Protein AF-A0A6G7ZFV7-F1 (afdb_monomer_lite)

Secondary structure (DSSP, 8-state):
-------------BSSSSB--HHHHHHHHHHHHHHHHHHHHHTT-----HHHHHHHHHHHHHHHHHT-HHHHHHTTT-HHHHHHHHHHHHHHHHHHHHHHHHHH-GGGS-HHHHHHHHHHHHHHHHHHHHHHHHHTTGGGGGTTS--

pLDDT: mean 76.24, std 20.32, range [26.0, 95.5]

Sequence (147 aa):
MGNWSTANGSFECEIGGVECDIPRQHEIDLALCADLEGLADTLPDLHPDSDLRRLTERLRSAAARWGSNEVTDRMRSLEHALDCRLLDA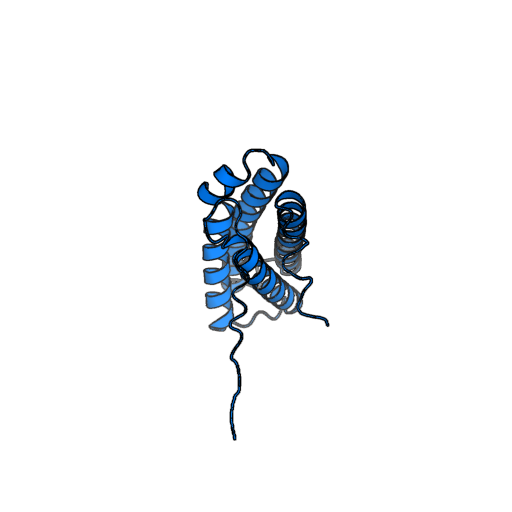IHAEDVIDALWAYWRKPTHTDAECLSYMLRALFDGRRRAIAIERLALGCSDCQSSATD

Radius of gyration: 18.57 Å; chains: 1; bounding box: 37×56×46 Å

Structure (mmCIF, N/CA/C/O backbone):
data_AF-A0A6G7ZFV7-F1
#
_entry.id   AF-A0A6G7ZFV7-F1
#
loop_
_atom_site.group_PDB
_atom_site.id
_atom_site.type_symbol
_atom_site.label_atom_id
_atom_site.label_alt_id
_atom_site.label_comp_id
_atom_site.label_asym_id
_atom_site.label_entity_id
_atom_site.label_seq_id
_atom_site.pdbx_PDB_ins_code
_atom_site.Cartn_x
_atom_site.Cartn_y
_atom_site.Cartn_z
_atom_site.occupancy
_atom_site.B_iso_or_equiv
_atom_site.auth_seq_id
_atom_site.auth_comp_id
_atom_site.auth_asym_id
_atom_site.auth_atom_id
_atom_site.pdbx_PDB_model_num
ATOM 1 N N . MET A 1 1 ? 2.699 -48.290 -18.170 1.00 39.59 1 MET A N 1
ATOM 2 C CA . MET A 1 1 ? 3.819 -48.012 -17.243 1.00 39.59 1 MET A CA 1
ATOM 3 C C . MET A 1 1 ? 4.935 -47.376 -18.055 1.00 39.59 1 MET A C 1
ATOM 5 O O . MET A 1 1 ? 5.283 -47.940 -19.082 1.00 39.59 1 MET A O 1
ATOM 9 N N . GLY A 1 2 ? 5.429 -46.216 -17.611 1.00 32.59 2 GLY A N 1
ATOM 10 C CA . GLY A 1 2 ? 6.396 -45.357 -18.314 1.00 32.59 2 GLY A CA 1
ATOM 11 C C . GLY A 1 2 ? 5.683 -44.284 -19.147 1.00 32.59 2 GLY A C 1
ATOM 12 O O . GLY A 1 2 ? 4.780 -44.621 -19.897 1.00 32.59 2 GLY A O 1
ATOM 13 N N . ASN A 1 3 ? 5.957 -42.987 -19.050 1.00 26.00 3 ASN A N 1
ATOM 14 C CA . ASN A 1 3 ? 6.916 -42.214 -18.264 1.00 26.00 3 ASN A CA 1
ATOM 15 C C . ASN A 1 3 ? 6.264 -40.833 -18.066 1.00 26.00 3 ASN A C 1
ATOM 17 O O . ASN A 1 3 ? 5.857 -40.219 -19.048 1.00 26.00 3 ASN A O 1
ATOM 21 N N . TRP A 1 4 ? 6.143 -40.351 -16.829 1.00 28.55 4 TRP A N 1
ATOM 22 C CA . TRP A 1 4 ? 5.742 -38.966 -16.573 1.00 28.55 4 TRP A CA 1
ATOM 23 C C . TRP A 1 4 ? 7.007 -38.124 -16.684 1.00 28.55 4 TRP A C 1
ATOM 25 O O . TRP A 1 4 ? 7.861 -38.163 -15.802 1.00 28.55 4 TRP A O 1
ATOM 35 N N . SER A 1 5 ? 7.165 -37.437 -17.813 1.00 29.30 5 SER A N 1
ATOM 36 C CA . SER A 1 5 ? 8.221 -36.445 -17.980 1.00 29.30 5 SER A CA 1
ATOM 37 C C . SER A 1 5 ? 7.802 -35.204 -17.196 1.00 29.30 5 SER A C 1
ATOM 39 O O . SER A 1 5 ? 6.944 -34.447 -17.640 1.00 29.30 5 SER A O 1
ATOM 41 N N . THR A 1 6 ? 8.361 -35.020 -16.001 1.00 36.22 6 THR A N 1
ATOM 42 C CA . THR A 1 6 ? 8.297 -33.754 -15.265 1.00 36.22 6 THR A CA 1
ATOM 43 C C . THR A 1 6 ? 9.091 -32.711 -16.041 1.00 36.22 6 THR A C 1
ATOM 45 O O . THR A 1 6 ? 10.303 -32.583 -15.869 1.00 36.22 6 THR A O 1
ATOM 48 N N . ALA A 1 7 ? 8.409 -31.989 -16.927 1.00 33.72 7 ALA A N 1
ATOM 49 C CA . ALA A 1 7 ? 8.879 -30.702 -17.403 1.00 33.72 7 ALA A CA 1
ATOM 50 C C . ALA A 1 7 ? 8.808 -29.728 -16.217 1.00 33.72 7 ALA A C 1
ATOM 52 O O . ALA A 1 7 ? 7.761 -29.156 -15.924 1.00 33.72 7 ALA A O 1
ATOM 53 N N . ASN A 1 8 ? 9.919 -29.601 -15.491 1.00 35.66 8 ASN A N 1
ATOM 54 C CA . ASN A 1 8 ? 10.167 -28.454 -14.626 1.00 35.66 8 ASN A CA 1
ATOM 55 C C . ASN A 1 8 ? 10.275 -27.226 -15.535 1.00 35.66 8 ASN A C 1
ATOM 57 O O . ASN A 1 8 ? 11.342 -26.939 -16.073 1.00 35.66 8 ASN A O 1
ATOM 61 N N . GLY A 1 9 ? 9.155 -26.540 -15.749 1.00 33.69 9 GLY A N 1
ATOM 62 C CA . GLY A 1 9 ? 9.129 -25.218 -16.363 1.00 33.69 9 GLY A CA 1
ATOM 63 C C . GLY A 1 9 ? 9.635 -24.183 -15.366 1.00 33.69 9 GLY A C 1
ATOM 64 O O . GLY A 1 9 ? 8.837 -23.468 -14.766 1.00 33.69 9 GLY A O 1
ATOM 65 N N . SER A 1 10 ? 10.950 -24.129 -15.158 1.00 37.03 10 SER A N 1
ATOM 66 C CA . SER A 1 10 ? 11.589 -22.950 -14.578 1.00 37.03 10 SER A CA 1
ATOM 67 C C . SER A 1 10 ? 11.498 -21.838 -15.618 1.00 37.03 10 SER A C 1
ATOM 69 O O . SER A 1 10 ? 12.171 -21.875 -16.644 1.00 37.03 10 SER A O 1
ATOM 71 N N . PHE A 1 11 ? 10.602 -20.884 -15.386 1.00 38.75 11 PHE A N 1
ATOM 72 C CA . PHE A 1 11 ? 10.530 -19.650 -16.156 1.00 38.75 11 PHE A CA 1
ATOM 73 C C . PHE A 1 11 ? 11.686 -18.743 -15.727 1.00 38.75 11 PHE A C 1
ATOM 75 O O . PHE A 1 11 ? 11.557 -17.928 -14.815 1.00 38.75 11 PHE A O 1
ATOM 82 N N . GLU A 1 12 ? 12.838 -18.912 -16.366 1.00 39.31 12 GLU A N 1
ATOM 83 C CA . GLU A 1 12 ? 13.986 -18.030 -16.181 1.00 39.31 12 GLU A CA 1
ATOM 84 C C . GLU A 1 12 ? 13.768 -16.767 -17.026 1.00 39.31 12 GLU A C 1
ATOM 86 O O . GLU A 1 12 ? 13.994 -16.738 -18.235 1.00 39.31 12 GLU A O 1
ATOM 91 N N . CYS A 1 13 ? 13.275 -15.700 -16.392 1.00 40.62 13 CYS A N 1
ATOM 92 C CA . CYS A 1 13 ? 13.317 -14.362 -16.977 1.00 40.62 13 CYS A CA 1
ATOM 93 C C . CYS A 1 13 ? 14.772 -13.866 -16.918 1.00 40.62 13 CYS A C 1
ATOM 95 O O . CYS A 1 13 ? 15.175 -13.185 -15.973 1.00 40.62 13 CYS A O 1
ATOM 97 N N . GLU A 1 14 ? 15.586 -14.276 -17.894 1.00 39.31 14 GLU A N 1
ATOM 98 C CA . GLU A 1 14 ? 16.981 -13.855 -18.012 1.00 39.31 14 GLU A CA 1
ATOM 99 C C . GLU A 1 14 ? 17.078 -12.485 -18.694 1.00 39.31 14 GLU A C 1
ATOM 101 O O . GLU A 1 14 ? 17.166 -12.370 -19.916 1.00 39.31 14 GLU A O 1
ATOM 106 N N . ILE A 1 15 ? 17.144 -11.416 -17.901 1.00 46.53 15 ILE A N 1
ATOM 107 C CA . ILE A 1 15 ? 17.715 -10.148 -18.373 1.00 46.53 15 ILE A CA 1
ATOM 108 C C . ILE A 1 15 ? 19.191 -10.170 -17.953 1.00 46.53 15 ILE A C 1
ATOM 110 O O . ILE A 1 15 ? 19.550 -9.738 -16.861 1.00 46.53 15 ILE A O 1
ATOM 114 N N . GLY A 1 16 ? 20.057 -10.739 -18.798 1.00 41.94 16 GLY A N 1
ATOM 115 C CA . GLY A 1 16 ? 21.511 -10.744 -18.574 1.00 41.94 16 GLY A CA 1
ATOM 116 C C . GLY A 1 16 ? 22.053 -11.796 -17.591 1.00 41.94 16 GLY A C 1
ATOM 117 O O . GLY A 1 16 ? 23.086 -11.548 -16.974 1.00 41.94 16 GLY A O 1
ATOM 118 N N . GLY A 1 17 ? 21.400 -12.957 -17.449 1.00 37.38 17 GLY A N 1
ATOM 119 C CA . GLY A 1 17 ? 21.934 -14.102 -16.686 1.00 37.38 17 GLY A CA 1
ATOM 120 C C . GLY A 1 17 ? 21.818 -14.001 -15.158 1.00 37.38 17 GLY A C 1
ATOM 121 O O . GLY A 1 17 ? 22.537 -14.692 -14.440 1.00 37.38 17 GLY A O 1
ATOM 122 N N . VAL A 1 18 ? 20.936 -13.134 -14.649 1.00 45.53 18 VAL A N 1
ATOM 123 C CA . VAL A 1 18 ? 20.576 -13.050 -13.225 1.00 45.53 18 VAL A CA 1
ATOM 124 C C . VAL A 1 18 ? 19.081 -13.315 -13.096 1.00 45.53 18 VAL A C 1
ATOM 126 O O . VAL A 1 18 ? 18.281 -12.614 -13.714 1.00 45.53 18 VAL A O 1
ATOM 129 N N . GLU A 1 19 ? 18.710 -14.312 -12.293 1.00 52.28 19 GLU A N 1
ATOM 130 C CA . GLU A 1 19 ? 17.320 -14.652 -11.984 1.00 52.28 19 GLU A CA 1
ATOM 131 C C . GLU A 1 19 ? 16.586 -13.402 -11.459 1.00 52.28 19 GLU A C 1
ATOM 133 O O . GLU A 1 19 ? 16.947 -12.805 -10.437 1.00 52.28 19 GLU A O 1
ATOM 138 N N . CYS A 1 20 ? 15.597 -12.929 -12.217 1.00 60.72 20 CYS A N 1
ATOM 139 C CA . CYS A 1 20 ? 14.853 -11.728 -11.874 1.00 60.72 20 CYS A CA 1
ATOM 140 C C . CYS A 1 20 ? 13.794 -12.069 -10.814 1.00 60.72 20 CYS A C 1
ATOM 142 O O . CYS A 1 20 ? 12.729 -12.573 -11.146 1.00 60.72 20 CYS A O 1
ATOM 144 N N . ASP A 1 21 ? 14.057 -11.767 -9.539 1.00 77.06 21 ASP A N 1
ATOM 145 C CA . ASP A 1 21 ? 13.090 -11.953 -8.433 1.00 77.06 21 ASP A CA 1
ATOM 146 C C . ASP A 1 21 ? 11.923 -10.933 -8.467 1.00 77.06 21 ASP A C 1
ATOM 148 O O . ASP A 1 21 ? 10.988 -10.991 -7.673 1.00 77.06 21 ASP A O 1
ATOM 152 N N . ILE A 1 22 ? 11.933 -9.980 -9.407 1.00 78.94 22 ILE A N 1
ATOM 153 C CA . ILE A 1 22 ? 10.950 -8.884 -9.457 1.00 78.94 22 ILE A CA 1
ATOM 154 C C . ILE A 1 22 ? 9.508 -9.383 -9.686 1.00 78.94 22 ILE A C 1
ATOM 156 O O . ILE A 1 22 ? 8.624 -8.947 -8.946 1.00 78.94 22 ILE A O 1
ATOM 160 N N . PRO A 1 23 ? 9.214 -10.307 -10.626 1.00 82.25 23 PRO A N 1
ATOM 161 C CA . PRO A 1 23 ? 7.856 -10.824 -10.806 1.00 82.25 23 PRO A CA 1
ATOM 162 C C . PRO A 1 23 ? 7.317 -11.523 -9.553 1.00 82.25 23 PRO A C 1
ATOM 164 O O . PRO A 1 23 ? 6.168 -11.305 -9.169 1.00 82.25 23 PRO A O 1
ATOM 167 N N . ARG A 1 24 ? 8.164 -12.294 -8.861 1.00 84.44 24 ARG A N 1
ATOM 168 C CA . ARG A 1 24 ? 7.812 -12.941 -7.592 1.00 84.44 24 ARG A CA 1
ATOM 169 C C . ARG A 1 24 ? 7.531 -11.909 -6.501 1.00 84.44 24 ARG A C 1
ATOM 171 O O . ARG A 1 24 ? 6.564 -12.045 -5.753 1.00 84.44 24 ARG A O 1
ATOM 178 N N . GLN A 1 25 ? 8.335 -10.852 -6.422 1.00 86.56 25 GLN A N 1
ATOM 179 C CA . GLN A 1 25 ? 8.082 -9.739 -5.505 1.00 86.56 25 GLN A CA 1
ATOM 180 C C . GLN A 1 25 ? 6.757 -9.033 -5.820 1.00 86.56 25 GLN A C 1
ATOM 182 O O . GLN A 1 25 ? 6.001 -8.737 -4.896 1.00 86.56 25 GLN A O 1
ATOM 187 N N . HIS A 1 26 ? 6.419 -8.834 -7.099 1.00 89.06 26 HIS A N 1
ATOM 188 C CA . HIS A 1 26 ? 5.117 -8.284 -7.495 1.00 89.06 26 HIS A CA 1
ATOM 189 C C . HIS A 1 26 ? 3.955 -9.152 -7.025 1.00 89.06 26 HIS A C 1
ATOM 191 O O . HIS A 1 26 ? 2.962 -8.613 -6.550 1.00 89.06 26 HIS A O 1
ATOM 197 N N . GLU A 1 27 ? 4.055 -10.476 -7.137 1.00 91.62 27 GLU A N 1
ATOM 198 C CA . GLU A 1 27 ? 3.020 -11.391 -6.638 1.00 91.62 27 GLU A CA 1
ATOM 199 C C . GLU A 1 27 ? 2.840 -11.278 -5.120 1.00 91.62 27 GLU A C 1
ATOM 201 O O . GLU A 1 27 ? 1.711 -11.176 -4.635 1.00 91.62 27 GLU A O 1
ATOM 206 N N . ILE A 1 28 ? 3.947 -11.232 -4.372 1.00 91.69 28 ILE A N 1
ATOM 207 C CA . ILE A 1 28 ? 3.934 -11.049 -2.913 1.00 91.69 28 ILE A CA 1
ATOM 208 C C . ILE A 1 28 ? 3.271 -9.718 -2.539 1.00 91.69 28 ILE A C 1
ATOM 210 O O . ILE A 1 28 ? 2.444 -9.670 -1.623 1.00 91.69 28 ILE A O 1
ATOM 214 N N . ASP A 1 29 ? 3.617 -8.645 -3.246 1.00 93.00 29 ASP A N 1
ATOM 215 C CA . ASP A 1 29 ? 3.090 -7.309 -2.981 1.00 93.00 29 ASP A CA 1
ATOM 216 C C . ASP A 1 29 ? 1.607 -7.192 -3.376 1.00 93.00 29 ASP A C 1
ATOM 218 O O . ASP A 1 29 ? 0.832 -6.566 -2.654 1.00 93.00 29 ASP A O 1
ATOM 222 N N . LEU A 1 30 ? 1.171 -7.841 -4.462 1.00 94.75 30 LEU A N 1
ATOM 223 C CA . LEU A 1 30 ? -0.245 -7.908 -4.850 1.00 94.75 30 LEU A CA 1
ATOM 224 C C . LEU A 1 30 ? -1.083 -8.690 -3.833 1.00 94.75 30 LEU A C 1
ATOM 226 O O . LEU A 1 30 ? -2.191 -8.263 -3.506 1.00 94.75 30 LEU A O 1
ATOM 230 N N . ALA A 1 31 ? -0.553 -9.792 -3.296 1.00 95.06 31 ALA A N 1
ATOM 231 C CA . ALA A 1 31 ? -1.208 -10.529 -2.218 1.00 95.06 31 ALA A CA 1
ATOM 232 C C . ALA A 1 31 ? -1.338 -9.667 -0.951 1.00 95.06 31 ALA A C 1
ATOM 234 O O . ALA A 1 31 ? -2.402 -9.624 -0.342 1.00 95.06 31 ALA A O 1
ATOM 235 N N . LEU A 1 32 ? -0.291 -8.914 -0.591 1.00 95.12 32 LEU A N 1
ATOM 236 C CA . LEU A 1 32 ? -0.362 -7.946 0.509 1.00 95.12 32 LEU A CA 1
ATOM 237 C C . LEU A 1 32 ? -1.415 -6.856 0.248 1.00 95.12 32 LEU A C 1
ATOM 239 O O . LEU A 1 32 ? -2.157 -6.508 1.159 1.00 95.12 32 LEU A O 1
ATOM 243 N N . CYS A 1 33 ? -1.517 -6.344 -0.982 1.00 95.50 33 CYS A N 1
ATOM 244 C CA . CYS A 1 33 ? -2.546 -5.368 -1.349 1.00 95.50 33 CYS A CA 1
ATOM 245 C C . CYS A 1 33 ? -3.963 -5.916 -1.127 1.00 95.50 33 CYS A C 1
ATOM 247 O O . CYS A 1 33 ? -4.816 -5.192 -0.626 1.00 95.50 33 CYS A O 1
ATOM 249 N N . ALA A 1 34 ? -4.215 -7.180 -1.483 1.00 94.75 34 ALA A N 1
ATOM 250 C CA . ALA A 1 34 ? -5.507 -7.824 -1.242 1.00 94.75 34 ALA A CA 1
ATOM 251 C C . ALA A 1 34 ? -5.820 -7.957 0.260 1.00 94.75 34 ALA A C 1
ATOM 253 O O . ALA A 1 34 ? -6.947 -7.705 0.677 1.00 94.75 34 ALA A O 1
ATOM 254 N N . ASP A 1 35 ? -4.818 -8.280 1.083 1.00 94.12 35 ASP A N 1
ATOM 255 C CA . ASP A 1 35 ? -4.999 -8.359 2.537 1.00 94.12 35 ASP A CA 1
ATOM 256 C C . ASP A 1 35 ? -5.299 -6.982 3.164 1.00 94.12 35 ASP A C 1
ATOM 258 O O . ASP A 1 35 ? -6.131 -6.878 4.065 1.00 94.12 35 ASP A O 1
ATOM 262 N N . LEU A 1 36 ? -4.647 -5.915 2.683 1.00 93.56 36 LEU A N 1
ATOM 263 C CA . LEU A 1 36 ? -4.907 -4.538 3.130 1.00 93.56 36 LEU A CA 1
ATOM 264 C C . LEU A 1 36 ? -6.296 -4.041 2.708 1.00 93.56 36 LEU A C 1
ATOM 266 O O . LEU A 1 36 ? -6.930 -3.298 3.455 1.00 93.56 36 LEU A O 1
ATOM 270 N N . GLU A 1 37 ? -6.772 -4.453 1.533 1.00 93.81 37 GLU A N 1
ATOM 271 C CA . GLU A 1 37 ? -8.132 -4.170 1.066 1.00 93.81 37 GLU A CA 1
ATOM 272 C C . GLU A 1 37 ? -9.177 -4.867 1.935 1.00 93.81 37 GLU A C 1
ATOM 274 O O . GLU A 1 37 ? -10.068 -4.203 2.463 1.00 93.81 37 GLU A O 1
ATOM 279 N N . GLY A 1 38 ? -8.997 -6.165 2.197 1.00 92.06 38 GLY A N 1
ATOM 280 C CA . GLY A 1 38 ? -9.868 -6.903 3.112 1.00 92.06 38 GLY A CA 1
ATOM 281 C C . GLY A 1 38 ? -9.905 -6.277 4.507 1.00 92.06 38 GLY A C 1
ATOM 282 O O . GLY A 1 38 ? -10.973 -6.128 5.092 1.00 92.06 38 GLY A O 1
ATOM 283 N N . LEU A 1 39 ? -8.757 -5.828 5.020 1.00 91.75 39 LEU A N 1
ATOM 284 C CA . LEU A 1 39 ? -8.691 -5.090 6.279 1.00 91.75 39 LEU A CA 1
ATOM 285 C C . LEU A 1 39 ? -9.497 -3.779 6.225 1.00 91.75 39 LEU A C 1
ATOM 287 O O . LEU A 1 39 ? -10.270 -3.502 7.143 1.00 91.75 39 LEU A O 1
ATOM 291 N N . ALA A 1 40 ? -9.335 -2.980 5.167 1.00 91.88 40 ALA A N 1
ATOM 292 C CA . ALA A 1 40 ? -10.037 -1.706 5.010 1.00 91.88 40 ALA A CA 1
ATOM 293 C C . ALA A 1 40 ? -11.566 -1.871 4.978 1.00 91.88 40 ALA A C 1
ATOM 295 O O . ALA A 1 40 ? -12.274 -0.987 5.469 1.00 91.88 40 ALA A O 1
ATOM 296 N N . ASP A 1 41 ? -12.053 -2.992 4.441 1.00 91.12 41 ASP A N 1
ATOM 297 C CA . ASP A 1 41 ? -13.476 -3.348 4.375 1.00 91.12 41 ASP A CA 1
ATOM 298 C C . ASP A 1 41 ? -14.048 -3.833 5.717 1.00 91.12 41 ASP A C 1
ATOM 300 O O . ASP A 1 41 ? -15.260 -3.792 5.917 1.00 91.12 41 ASP A O 1
ATOM 304 N N . THR A 1 42 ? -13.195 -4.259 6.655 1.00 89.50 42 THR A N 1
ATOM 305 C CA . THR A 1 42 ? -13.622 -4.673 8.006 1.00 89.50 42 THR A CA 1
ATOM 306 C C . THR A 1 42 ? -13.709 -3.527 9.010 1.00 89.50 42 THR A C 1
ATOM 308 O O . THR A 1 42 ? -14.220 -3.720 10.108 1.00 89.50 42 THR A O 1
ATOM 311 N N . LEU A 1 43 ? -13.219 -2.330 8.675 1.00 88.69 43 LEU A N 1
ATOM 312 C CA . LEU A 1 43 ? -13.312 -1.177 9.572 1.00 88.69 43 LEU A CA 1
ATOM 313 C C . LEU A 1 43 ? -14.776 -0.709 9.712 1.00 88.69 43 LEU A C 1
ATOM 315 O O . LEU A 1 43 ? -15.485 -0.646 8.709 1.00 88.69 43 LEU A O 1
ATOM 319 N N . PRO A 1 44 ? -15.238 -0.334 10.924 1.00 87.94 44 PRO A N 1
ATOM 320 C CA . PRO A 1 44 ? -14.470 -0.122 12.159 1.00 87.94 44 PRO A CA 1
ATOM 321 C C . PRO A 1 44 ? -14.289 -1.367 13.048 1.00 87.94 44 PRO A C 1
ATOM 323 O O . PRO A 1 44 ? -13.693 -1.270 14.121 1.00 87.94 44 PRO A O 1
ATOM 326 N N . ASP A 1 45 ? -14.786 -2.530 12.634 1.00 83.94 45 ASP A N 1
ATOM 327 C CA . ASP A 1 45 ? -14.862 -3.759 13.435 1.00 83.94 45 ASP A CA 1
ATOM 328 C C . ASP A 1 45 ? -13.520 -4.516 13.499 1.00 83.94 45 ASP A C 1
ATOM 330 O O . ASP A 1 45 ? -13.428 -5.735 13.334 1.00 83.94 45 ASP A O 1
ATOM 334 N N . LEU A 1 46 ? -12.435 -3.779 13.754 1.00 77.00 46 LEU A N 1
ATOM 335 C CA . LEU A 1 46 ? -11.088 -4.325 13.801 1.00 77.00 46 LEU A CA 1
ATOM 336 C C . LEU A 1 46 ? -10.882 -5.180 15.054 1.00 77.00 46 LEU A C 1
ATOM 338 O O . LEU A 1 46 ? -10.712 -4.669 16.165 1.00 77.00 46 LEU A O 1
ATOM 342 N N . HIS A 1 47 ? -10.824 -6.496 14.874 1.00 69.81 47 HIS A N 1
ATOM 343 C CA . HIS A 1 47 ? -10.545 -7.410 15.972 1.00 69.81 47 HIS A CA 1
ATOM 344 C C . HIS A 1 47 ? -9.034 -7.550 16.239 1.00 69.81 47 HIS A C 1
ATOM 346 O O . HIS A 1 47 ? -8.238 -7.691 15.307 1.00 69.81 47 HIS A O 1
ATOM 352 N N . PRO A 1 48 ? -8.609 -7.531 17.517 1.00 64.81 48 PRO A N 1
ATOM 353 C CA . PRO A 1 48 ? -7.219 -7.720 17.906 1.00 64.81 48 PRO A CA 1
ATOM 354 C C . PRO A 1 48 ? -6.829 -9.199 17.769 1.00 64.81 48 PRO A C 1
ATOM 356 O O . PRO A 1 48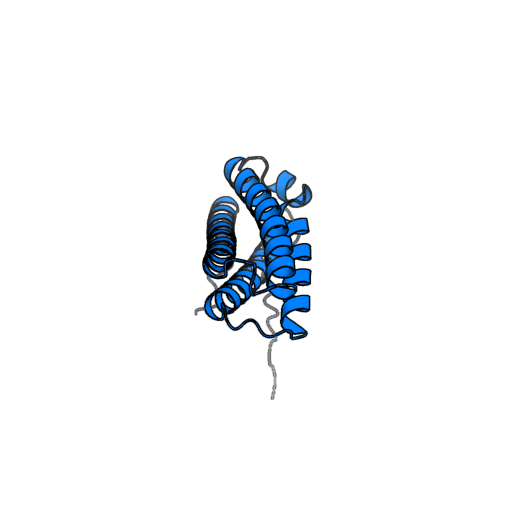 ? -6.803 -9.925 18.759 1.00 64.81 48 PRO A O 1
ATOM 359 N N . ASP A 1 49 ? -6.519 -9.646 16.555 1.00 73.31 49 ASP A N 1
ATOM 360 C CA . ASP A 1 49 ? -5.974 -10.985 16.319 1.00 73.31 49 ASP A CA 1
ATOM 361 C C . ASP A 1 49 ? -4.504 -10.918 15.869 1.00 73.31 49 ASP A C 1
ATOM 363 O O . ASP A 1 49 ? -3.997 -9.913 15.360 1.00 73.31 49 ASP A O 1
ATOM 367 N N . SER A 1 50 ? -3.805 -12.027 16.081 1.00 65.25 50 SER A N 1
ATOM 368 C CA . SER A 1 50 ? -2.497 -12.380 15.539 1.00 65.25 50 SER A CA 1
ATOM 369 C C . SER A 1 50 ? -2.317 -12.029 14.055 1.00 65.25 50 SER A C 1
ATOM 371 O O . SER A 1 50 ? -1.197 -11.692 13.649 1.00 65.25 50 SER A O 1
ATOM 373 N N . ASP A 1 51 ? -3.403 -12.011 13.283 1.00 80.00 51 ASP A N 1
ATOM 374 C CA . ASP A 1 51 ? -3.432 -11.615 11.876 1.00 80.00 51 ASP A CA 1
ATOM 375 C C . ASP A 1 51 ? -3.089 -10.141 11.652 1.00 80.00 51 ASP A C 1
ATOM 377 O O . ASP A 1 51 ? -2.322 -9.840 10.736 1.00 80.00 51 ASP A O 1
ATOM 381 N N . LEU A 1 52 ? -3.534 -9.228 12.524 1.00 85.69 52 LEU A N 1
ATOM 382 C CA . LEU A 1 52 ? -3.211 -7.804 12.400 1.00 85.69 52 LEU A CA 1
ATOM 383 C C . LEU A 1 52 ? -1.709 -7.579 12.566 1.00 85.69 52 LEU A C 1
ATOM 385 O O . LEU A 1 52 ? -1.067 -6.959 11.724 1.00 85.69 52 LEU A O 1
ATOM 389 N N . ARG A 1 53 ? -1.121 -8.169 13.614 1.00 87.50 53 ARG A N 1
ATOM 390 C CA . ARG A 1 53 ? 0.324 -8.084 13.867 1.00 87.50 53 ARG A CA 1
ATOM 391 C C . ARG A 1 53 ? 1.127 -8.673 12.707 1.00 87.50 53 ARG A C 1
ATOM 393 O O . ARG A 1 53 ? 2.149 -8.110 12.317 1.00 87.50 53 ARG A O 1
ATOM 400 N N . ARG A 1 54 ? 0.683 -9.813 12.168 1.00 89.00 54 ARG A N 1
ATOM 401 C CA . ARG A 1 54 ? 1.328 -10.466 11.023 1.00 89.00 54 ARG A CA 1
ATOM 402 C C . ARG A 1 54 ? 1.242 -9.600 9.768 1.00 89.00 54 ARG A C 1
ATOM 404 O O . ARG A 1 54 ? 2.231 -9.499 9.045 1.00 89.00 54 ARG A O 1
ATOM 411 N N . LEU A 1 55 ? 0.093 -8.977 9.518 1.00 91.00 55 LEU A N 1
ATOM 412 C CA . LEU A 1 55 ? -0.112 -8.067 8.395 1.00 91.00 55 LEU A CA 1
ATOM 413 C C . LEU A 1 55 ? 0.790 -6.836 8.509 1.00 91.00 55 LEU A C 1
ATOM 415 O O . LEU A 1 55 ? 1.469 -6.497 7.544 1.00 91.00 55 LEU A O 1
ATOM 419 N N . THR A 1 56 ? 0.887 -6.227 9.693 1.00 92.56 56 THR A N 1
ATOM 420 C CA . THR A 1 56 ? 1.774 -5.079 9.920 1.00 92.56 56 THR A CA 1
ATOM 421 C C . THR A 1 56 ? 3.245 -5.425 9.702 1.00 92.56 56 THR A C 1
ATOM 423 O O . THR A 1 56 ? 3.979 -4.641 9.110 1.00 92.56 56 THR A O 1
ATOM 426 N N . GLU A 1 57 ? 3.694 -6.605 10.136 1.00 92.75 57 GLU A N 1
ATOM 427 C CA . GLU A 1 57 ? 5.084 -7.031 9.927 1.00 92.75 57 GLU A CA 1
ATOM 428 C C . GLU A 1 57 ? 5.386 -7.313 8.448 1.00 92.75 57 GLU A C 1
A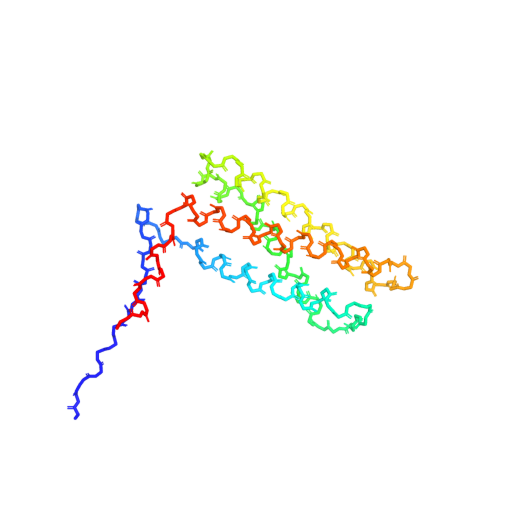TOM 430 O O . GLU A 1 57 ? 6.453 -6.960 7.937 1.00 92.75 57 GLU A O 1
ATOM 435 N N . ARG A 1 58 ? 4.419 -7.893 7.726 1.00 94.25 58 ARG A N 1
ATOM 436 C CA . ARG A 1 58 ? 4.505 -8.050 6.268 1.00 94.25 58 ARG A CA 1
ATOM 437 C C . ARG A 1 58 ? 4.565 -6.700 5.564 1.00 94.25 58 ARG A C 1
ATOM 439 O O . ARG A 1 58 ? 5.374 -6.554 4.649 1.00 94.25 58 ARG A O 1
ATOM 446 N N . LEU A 1 59 ? 3.759 -5.731 6.003 1.00 95.06 59 LEU A N 1
ATOM 447 C CA . LEU A 1 59 ? 3.760 -4.377 5.457 1.00 95.06 59 LEU A CA 1
ATOM 448 C C . LEU A 1 59 ? 5.088 -3.664 5.723 1.00 95.06 59 LEU A C 1
ATOM 450 O O . LEU A 1 59 ? 5.660 -3.111 4.792 1.00 95.06 59 LEU A O 1
ATOM 454 N N . ARG A 1 60 ? 5.648 -3.771 6.931 1.00 94.50 60 ARG A N 1
ATOM 455 C CA . ARG A 1 60 ? 6.978 -3.225 7.256 1.00 94.50 60 ARG A CA 1
ATOM 456 C C . ARG A 1 60 ? 8.073 -3.830 6.384 1.00 94.50 60 ARG A C 1
ATOM 458 O O . ARG A 1 60 ? 8.901 -3.124 5.814 1.00 94.50 60 ARG A O 1
ATOM 465 N N . SER A 1 61 ? 8.051 -5.153 6.238 1.00 92.88 61 SER A N 1
ATOM 466 C CA . SER A 1 61 ? 8.982 -5.853 5.353 1.00 92.88 61 SER A CA 1
ATOM 467 C C . SER A 1 61 ? 8.834 -5.388 3.901 1.00 92.88 61 SER A C 1
ATOM 469 O O . SER A 1 61 ? 9.822 -5.336 3.175 1.00 92.88 61 SER A O 1
ATOM 471 N N . ALA A 1 62 ? 7.612 -5.075 3.458 1.00 92.19 62 ALA A N 1
ATOM 472 C CA . ALA A 1 62 ? 7.347 -4.555 2.120 1.00 92.19 62 ALA A CA 1
ATOM 473 C C . ALA A 1 62 ? 7.833 -3.113 1.951 1.00 92.19 62 ALA A C 1
ATOM 475 O O . ALA A 1 62 ? 8.562 -2.851 1.001 1.00 92.19 62 ALA A O 1
ATOM 476 N N . ALA A 1 63 ? 7.553 -2.227 2.909 1.00 92.00 63 ALA A N 1
ATOM 477 C CA . ALA A 1 63 ? 8.032 -0.845 2.924 1.00 92.00 63 ALA A CA 1
ATOM 478 C C . ALA A 1 63 ? 9.560 -0.771 2.764 1.00 92.00 63 ALA A C 1
ATOM 480 O O . ALA A 1 63 ? 10.070 -0.060 1.896 1.00 92.00 63 ALA A O 1
ATOM 481 N N . ALA A 1 64 ? 10.291 -1.605 3.514 1.00 90.00 64 ALA A N 1
ATOM 482 C CA . ALA A 1 64 ? 11.744 -1.710 3.402 1.00 90.00 64 ALA A CA 1
ATOM 483 C C . ALA A 1 64 ? 12.211 -2.156 2.001 1.00 90.00 64 ALA A C 1
ATOM 485 O O . ALA A 1 64 ? 13.204 -1.644 1.486 1.00 90.00 64 ALA A O 1
ATOM 486 N N . ARG A 1 65 ? 11.493 -3.088 1.354 1.00 88.69 65 ARG A N 1
ATOM 487 C CA . ARG A 1 65 ? 11.794 -3.512 -0.028 1.00 88.69 65 ARG A CA 1
ATOM 488 C C . ARG A 1 65 ? 11.453 -2.435 -1.055 1.00 88.69 65 ARG A C 1
ATOM 490 O O . ARG A 1 65 ? 12.168 -2.290 -2.047 1.00 88.69 65 ARG A O 1
ATOM 497 N N . TRP A 1 66 ? 10.365 -1.698 -0.856 1.00 88.06 66 TRP A N 1
ATOM 498 C CA . TRP A 1 66 ? 9.939 -0.636 -1.767 1.00 88.06 66 TRP A CA 1
ATOM 499 C C . TRP A 1 66 ? 10.949 0.509 -1.786 1.00 88.06 66 TRP A C 1
ATOM 501 O O . TRP A 1 66 ? 11.322 0.951 -2.870 1.00 88.06 66 TRP A O 1
ATOM 511 N N . GLY A 1 67 ? 11.490 0.875 -0.621 1.00 82.94 67 GLY A N 1
ATOM 512 C CA . GLY A 1 67 ? 12.551 1.878 -0.485 1.00 82.94 67 GLY A CA 1
ATOM 513 C C . GLY A 1 67 ? 13.983 1.385 -0.739 1.00 82.94 67 GLY A C 1
ATOM 514 O O . GLY A 1 67 ? 14.920 2.164 -0.578 1.00 82.94 67 GLY A O 1
ATOM 515 N N . SER A 1 68 ? 14.195 0.113 -1.099 1.00 81.50 68 SER A N 1
ATOM 516 C CA . SER A 1 68 ? 15.546 -0.430 -1.300 1.00 81.50 68 SER A CA 1
ATOM 517 C C . SER A 1 68 ? 16.203 0.091 -2.581 1.00 81.50 68 SER A C 1
ATOM 519 O O . SER A 1 68 ? 15.660 -0.049 -3.679 1.00 81.50 68 SER A O 1
ATOM 521 N N . ASN A 1 69 ? 17.438 0.585 -2.450 1.00 68.81 69 ASN A N 1
ATOM 522 C CA . ASN A 1 69 ? 18.253 1.080 -3.564 1.00 68.81 69 ASN A CA 1
ATOM 523 C C . ASN A 1 69 ? 18.635 -0.004 -4.589 1.00 68.81 69 ASN A C 1
ATOM 525 O O . ASN A 1 69 ? 18.983 0.317 -5.721 1.00 68.81 69 ASN A O 1
ATOM 529 N N . GLU A 1 70 ? 18.558 -1.285 -4.223 1.00 67.75 70 GLU A N 1
ATOM 530 C CA . GLU A 1 70 ? 18.934 -2.391 -5.113 1.00 67.75 70 GLU A CA 1
ATOM 531 C C . GLU A 1 70 ? 17.996 -2.509 -6.325 1.00 67.75 70 GLU A C 1
ATOM 533 O O . GLU A 1 70 ? 18.441 -2.735 -7.453 1.00 67.75 70 GLU A O 1
ATOM 538 N N . VAL A 1 71 ? 16.695 -2.291 -6.112 1.00 63.44 71 VAL A N 1
ATOM 539 C CA . VAL A 1 71 ? 15.707 -2.216 -7.200 1.00 63.44 71 VAL A CA 1
ATOM 540 C C . VAL A 1 71 ? 15.836 -0.878 -7.930 1.00 63.44 71 VAL A C 1
ATOM 542 O O . VAL A 1 71 ? 15.737 -0.831 -9.158 1.00 63.44 71 VAL A O 1
ATOM 545 N N . THR A 1 72 ? 16.154 0.191 -7.191 1.00 63.81 72 THR A N 1
ATOM 546 C CA . THR A 1 72 ? 16.364 1.540 -7.729 1.00 63.81 72 THR A CA 1
ATOM 547 C C . THR A 1 72 ? 17.460 1.586 -8.789 1.00 63.81 72 THR A C 1
ATOM 549 O O . THR A 1 72 ? 17.295 2.209 -9.836 1.00 63.81 72 THR A O 1
ATOM 552 N N . ASP A 1 73 ? 18.558 0.867 -8.568 1.00 64.44 73 ASP A N 1
ATOM 553 C CA . ASP A 1 73 ? 19.691 0.838 -9.490 1.00 64.44 73 ASP A CA 1
ATOM 554 C C . ASP A 1 73 ? 19.366 0.130 -10.814 1.00 64.44 73 ASP A C 1
ATOM 556 O O . ASP A 1 73 ? 19.863 0.542 -11.865 1.00 64.44 73 ASP A O 1
ATOM 560 N N . ARG A 1 74 ? 18.491 -0.885 -10.786 1.00 63.88 74 ARG A N 1
ATOM 561 C CA . ARG A 1 74 ? 18.008 -1.602 -11.986 1.00 63.88 74 ARG A CA 1
ATOM 562 C C . ARG A 1 74 ? 16.975 -0.802 -12.776 1.00 63.88 74 ARG A C 1
ATOM 564 O O . ARG A 1 74 ? 16.814 -1.011 -13.973 1.00 63.88 74 ARG A O 1
ATOM 571 N N . MET A 1 75 ? 16.295 0.120 -12.105 1.00 66.75 75 MET A N 1
ATOM 572 C CA . MET A 1 75 ? 15.211 0.936 -12.643 1.00 66.75 75 MET A CA 1
ATOM 573 C C . MET A 1 75 ? 15.607 2.407 -12.814 1.00 66.75 75 MET A C 1
ATOM 575 O O . MET A 1 75 ? 14.746 3.265 -12.968 1.00 66.75 75 MET A O 1
ATOM 579 N N . ARG A 1 76 ? 16.909 2.722 -12.807 1.00 64.75 76 ARG A N 1
ATOM 580 C CA . ARG A 1 76 ? 17.419 4.104 -12.793 1.00 64.75 76 ARG A CA 1
ATOM 581 C C . ARG A 1 76 ? 16.972 4.951 -13.994 1.00 64.75 76 ARG A C 1
ATOM 583 O O . ARG A 1 76 ? 16.919 6.167 -13.886 1.00 64.75 76 ARG A O 1
ATOM 590 N N . SER A 1 77 ? 16.632 4.327 -15.123 1.00 66.44 77 SER A N 1
ATOM 591 C CA . SER A 1 77 ? 16.058 5.002 -16.300 1.00 66.44 77 SER A CA 1
ATOM 592 C C . SER A 1 77 ? 14.553 5.295 -16.184 1.00 66.44 77 SER A C 1
ATOM 594 O O . SER A 1 77 ? 13.973 5.887 -17.091 1.00 66.44 77 SER A O 1
ATOM 596 N N . LEU A 1 78 ? 13.916 4.880 -15.086 1.00 72.56 78 LEU A N 1
ATOM 597 C CA . LEU A 1 78 ? 12.478 4.934 -14.831 1.00 72.56 78 LEU A CA 1
ATOM 598 C C . LEU A 1 78 ? 12.197 5.797 -13.598 1.00 72.56 78 LEU A C 1
ATOM 600 O O . LEU A 1 78 ? 11.545 5.344 -12.660 1.00 72.56 78 LEU A O 1
ATOM 604 N N . GLU A 1 79 ? 12.692 7.038 -13.598 1.00 72.56 79 GLU A N 1
ATOM 605 C CA . GLU A 1 79 ? 12.586 7.987 -12.473 1.00 72.56 79 GLU A CA 1
ATOM 606 C C . GLU A 1 79 ? 11.177 8.023 -11.861 1.00 72.56 79 GLU A C 1
ATOM 608 O O . GLU A 1 79 ? 11.018 7.891 -10.653 1.00 72.56 79 GLU A O 1
ATOM 613 N N . HIS A 1 80 ? 10.137 8.055 -12.700 1.00 69.94 80 HIS A N 1
ATOM 614 C CA . HIS A 1 80 ? 8.752 8.059 -12.229 1.00 69.94 80 HIS A CA 1
ATOM 615 C C . HIS A 1 80 ? 8.359 6.796 -11.440 1.00 69.94 80 HIS A C 1
ATOM 617 O O . HIS A 1 80 ? 7.633 6.877 -10.453 1.00 69.94 80 HIS A O 1
ATOM 623 N N . ALA A 1 81 ? 8.844 5.622 -11.849 1.00 71.19 81 ALA A N 1
ATOM 624 C CA . ALA A 1 81 ? 8.566 4.375 -11.142 1.00 71.19 81 ALA A CA 1
ATOM 625 C C . ALA A 1 81 ? 9.304 4.316 -9.794 1.00 71.19 81 ALA A C 1
ATOM 627 O O . ALA A 1 81 ? 8.775 3.768 -8.827 1.00 71.19 81 ALA A O 1
ATOM 628 N N . LEU A 1 82 ? 10.492 4.922 -9.712 1.00 75.19 82 LEU A N 1
ATOM 629 C CA . LEU A 1 82 ? 11.255 5.053 -8.469 1.00 75.19 82 LEU A CA 1
ATOM 630 C C . LEU A 1 82 ? 10.562 5.977 -7.471 1.00 75.19 82 LEU A C 1
ATOM 632 O O . LEU A 1 82 ? 10.409 5.605 -6.308 1.00 75.19 82 LEU A O 1
ATOM 636 N N . ASP A 1 83 ? 10.082 7.130 -7.937 1.00 81.38 83 ASP A N 1
ATOM 637 C CA . ASP A 1 83 ? 9.324 8.067 -7.106 1.00 81.38 83 ASP A CA 1
ATOM 638 C C . ASP A 1 83 ? 8.070 7.400 -6.531 1.00 81.38 83 ASP A C 1
ATOM 640 O O . ASP A 1 83 ? 7.798 7.516 -5.335 1.00 81.38 83 ASP A O 1
ATOM 644 N N . CYS A 1 84 ? 7.339 6.627 -7.346 1.00 79.69 84 CYS A N 1
ATOM 645 C CA . CYS A 1 84 ? 6.185 5.867 -6.868 1.00 79.69 84 CYS A CA 1
ATOM 646 C C . CYS A 1 84 ? 6.562 4.858 -5.772 1.00 79.69 84 CYS A C 1
ATOM 648 O O . CYS A 1 84 ? 5.880 4.799 -4.753 1.00 79.69 84 CYS A O 1
ATOM 650 N N . ARG A 1 85 ? 7.656 4.099 -5.931 1.00 83.62 85 ARG A N 1
ATOM 651 C CA . ARG A 1 85 ? 8.113 3.141 -4.904 1.00 83.62 85 ARG A CA 1
ATOM 652 C C . ARG A 1 85 ? 8.493 3.818 -3.590 1.00 83.62 85 ARG A C 1
ATOM 654 O O . ARG A 1 85 ? 8.154 3.305 -2.525 1.00 83.62 85 ARG A O 1
ATOM 661 N N . LEU A 1 86 ? 9.195 4.948 -3.658 1.00 84.38 86 LEU A N 1
ATOM 662 C CA . LEU A 1 86 ? 9.601 5.700 -2.469 1.00 84.38 86 LEU A CA 1
ATOM 663 C C . LEU A 1 86 ? 8.389 6.282 -1.737 1.00 84.38 86 LEU A C 1
ATOM 665 O O . LEU A 1 86 ? 8.310 6.181 -0.514 1.00 84.38 86 LEU A O 1
ATOM 669 N N . LEU A 1 87 ? 7.426 6.837 -2.476 1.00 88.50 87 LEU A N 1
ATOM 670 C CA . LEU A 1 87 ? 6.174 7.327 -1.900 1.00 88.50 87 LEU A CA 1
ATOM 671 C C . LEU A 1 87 ? 5.368 6.196 -1.255 1.00 88.50 87 LEU A C 1
ATOM 673 O O . LEU A 1 87 ? 4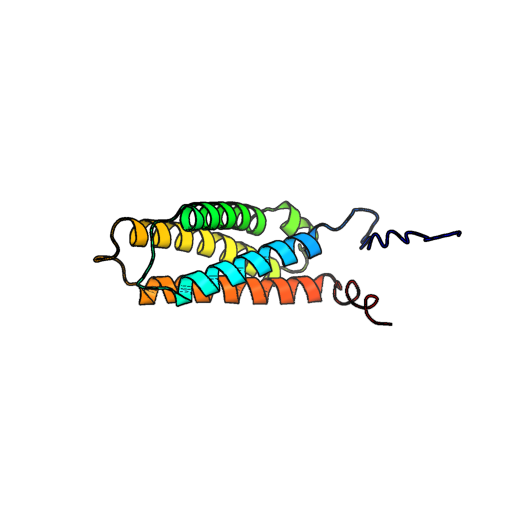.901 6.358 -0.132 1.00 88.50 87 LEU A O 1
ATOM 677 N N . ASP A 1 88 ? 5.254 5.039 -1.912 1.00 90.50 88 ASP A N 1
ATOM 678 C CA . ASP A 1 88 ? 4.579 3.868 -1.341 1.00 90.50 88 ASP A CA 1
ATOM 679 C C . ASP A 1 88 ? 5.259 3.401 -0.043 1.00 90.50 88 ASP A C 1
ATOM 681 O O . ASP A 1 88 ? 4.575 3.039 0.912 1.00 90.50 88 ASP A O 1
ATOM 685 N N . ALA A 1 89 ? 6.597 3.430 0.020 1.00 91.25 89 ALA A N 1
ATOM 686 C CA . ALA A 1 89 ? 7.350 3.071 1.223 1.00 91.25 89 ALA A CA 1
ATOM 687 C C . ALA A 1 89 ? 7.063 4.025 2.394 1.00 91.25 89 ALA A C 1
ATOM 689 O O . ALA A 1 89 ? 6.860 3.569 3.517 1.00 91.25 89 ALA A O 1
ATOM 690 N N . ILE A 1 90 ? 7.002 5.334 2.130 1.00 92.25 90 ILE A N 1
ATOM 691 C CA . ILE A 1 90 ? 6.659 6.347 3.140 1.00 92.25 90 ILE A CA 1
ATOM 692 C C . ILE A 1 90 ? 5.218 6.148 3.620 1.00 92.25 90 ILE A C 1
ATOM 694 O O . ILE A 1 90 ? 4.976 6.019 4.818 1.00 92.25 90 ILE A O 1
ATOM 698 N N . HIS A 1 91 ? 4.268 6.040 2.689 1.00 93.50 91 HIS A N 1
ATOM 699 C CA . HIS A 1 91 ? 2.859 5.839 3.026 1.00 93.50 91 HIS A CA 1
ATOM 700 C C . HIS A 1 91 ? 2.613 4.523 3.779 1.00 93.50 91 HIS A C 1
ATOM 702 O O . HIS A 1 91 ? 1.695 4.443 4.594 1.00 93.50 91 HIS A O 1
ATOM 708 N N . ALA A 1 92 ? 3.417 3.486 3.532 1.00 95.25 92 ALA A N 1
ATOM 709 C CA . ALA A 1 92 ? 3.346 2.238 4.281 1.00 95.25 92 ALA A CA 1
ATOM 710 C C . ALA A 1 92 ? 3.685 2.427 5.762 1.00 95.25 92 ALA A C 1
ATOM 712 O O . ALA A 1 92 ? 2.973 1.888 6.608 1.00 95.25 92 ALA A O 1
ATOM 713 N N . GLU A 1 93 ? 4.728 3.196 6.081 1.00 94.50 93 GLU A N 1
ATOM 714 C CA . GLU A 1 93 ? 5.081 3.519 7.469 1.00 94.50 93 GLU A CA 1
ATOM 715 C C . GLU A 1 93 ? 3.977 4.353 8.139 1.00 94.50 93 GLU A C 1
ATOM 717 O O . GLU A 1 93 ? 3.543 4.019 9.244 1.00 94.50 93 GLU A O 1
ATOM 722 N N . ASP A 1 94 ? 3.418 5.345 7.435 1.00 94.81 94 ASP A N 1
ATOM 723 C CA . ASP A 1 94 ? 2.286 6.138 7.942 1.00 94.81 94 ASP A CA 1
ATOM 724 C C . ASP A 1 94 ? 1.056 5.261 8.240 1.00 94.81 94 ASP A C 1
ATOM 726 O O . ASP A 1 94 ? 0.392 5.417 9.270 1.00 94.81 94 ASP A O 1
ATOM 730 N N . VAL A 1 95 ? 0.753 4.302 7.358 1.00 95.12 95 VAL A N 1
ATOM 731 C CA . VAL A 1 95 ? -0.329 3.327 7.560 1.00 95.12 95 VAL A CA 1
ATOM 732 C C . VAL A 1 95 ? -0.040 2.419 8.751 1.00 95.12 95 VAL A C 1
ATOM 734 O O . VAL A 1 95 ? -0.954 2.151 9.528 1.00 95.12 95 VAL A O 1
ATOM 737 N N . ILE A 1 96 ? 1.199 1.952 8.930 1.00 94.44 96 ILE A N 1
ATOM 738 C CA . ILE A 1 96 ? 1.592 1.130 10.085 1.00 94.44 96 ILE A CA 1
ATOM 739 C C . ILE A 1 96 ? 1.327 1.887 11.391 1.00 94.44 96 ILE A C 1
ATOM 741 O O . ILE A 1 96 ? 0.730 1.327 12.318 1.00 94.44 96 ILE A O 1
ATOM 745 N N . ASP A 1 97 ? 1.731 3.153 11.463 1.00 92.69 97 ASP A N 1
ATOM 746 C CA . ASP A 1 97 ? 1.532 3.986 12.647 1.00 92.69 97 ASP A CA 1
ATOM 747 C C . ASP A 1 97 ? 0.048 4.263 12.908 1.00 92.69 97 ASP A C 1
ATOM 749 O O . ASP A 1 97 ? -0.425 4.099 14.041 1.00 92.69 97 ASP A O 1
ATOM 753 N N . ALA A 1 98 ? -0.711 4.603 11.862 1.00 92.38 98 ALA A N 1
ATOM 754 C CA . ALA A 1 98 ? -2.151 4.823 11.954 1.00 92.38 98 ALA A CA 1
ATOM 755 C C . ALA A 1 98 ? -2.899 3.558 12.403 1.00 92.38 98 ALA A C 1
ATOM 757 O O . ALA A 1 98 ? -3.773 3.627 13.269 1.00 92.38 98 ALA A O 1
ATOM 758 N N . LEU A 1 99 ? -2.513 2.390 11.886 1.00 91.31 99 LEU A N 1
ATOM 759 C CA . LEU A 1 99 ? -3.075 1.094 12.260 1.00 91.31 99 LEU A CA 1
ATOM 760 C C . LEU A 1 99 ? -2.830 0.783 13.742 1.00 91.31 99 LEU A C 1
ATOM 762 O O . LEU A 1 99 ? -3.748 0.373 14.455 1.00 91.31 99 LEU A O 1
ATOM 766 N N . TRP A 1 100 ? -1.609 1.013 14.238 1.00 89.69 100 TRP A N 1
ATOM 767 C CA . TRP A 1 100 ? -1.294 0.819 15.656 1.00 89.69 100 TRP A CA 1
ATOM 768 C C . TRP A 1 100 ? -2.014 1.818 16.560 1.00 89.69 100 TRP A C 1
ATOM 770 O O . TRP A 1 100 ? -2.441 1.444 17.658 1.00 89.69 100 TRP A O 1
ATOM 780 N N . ALA A 1 101 ? -2.148 3.074 16.133 1.00 89.25 101 ALA A N 1
ATOM 781 C CA . ALA A 1 101 ? -2.903 4.089 16.862 1.00 89.25 101 ALA A CA 1
ATOM 782 C C . ALA A 1 101 ? -4.386 3.704 16.962 1.00 89.25 101 ALA A C 1
ATOM 784 O O . ALA A 1 101 ? -4.937 3.681 18.069 1.00 89.25 101 ALA A O 1
ATOM 785 N N . TYR A 1 102 ? -4.980 3.305 15.834 1.00 87.88 102 TYR A N 1
ATOM 786 C CA . TYR A 1 102 ? -6.357 2.835 15.750 1.00 87.88 102 TYR A CA 1
ATOM 787 C C . TYR A 1 102 ? -6.582 1.613 16.636 1.00 87.88 102 TYR A C 1
ATOM 789 O O . TYR A 1 102 ? -7.471 1.623 17.479 1.00 87.88 102 TYR A O 1
ATOM 797 N N . TRP A 1 103 ? -5.718 0.602 16.546 1.00 86.12 103 TRP A N 1
ATOM 798 C CA . TRP A 1 103 ? -5.817 -0.605 17.367 1.00 86.12 103 TRP A CA 1
ATOM 799 C C . TRP A 1 103 ? -5.723 -0.322 18.874 1.00 86.12 103 TRP A C 1
ATOM 801 O O . TRP A 1 103 ? -6.479 -0.886 19.664 1.00 86.12 103 TRP A O 1
ATOM 811 N N . ARG A 1 104 ? -4.817 0.571 19.301 1.00 85.88 104 ARG A N 1
ATOM 812 C CA . ARG A 1 104 ? -4.664 0.922 20.727 1.00 85.88 104 ARG A CA 1
ATOM 813 C C . ARG A 1 104 ? -5.842 1.734 21.261 1.00 85.88 104 ARG A C 1
ATOM 815 O O . ARG A 1 104 ? -6.156 1.619 22.446 1.00 85.88 104 ARG A O 1
ATOM 822 N N . LYS A 1 105 ? -6.424 2.611 20.437 1.00 83.75 105 LYS A N 1
ATOM 823 C CA . LYS A 1 105 ? -7.508 3.529 20.825 1.00 83.75 105 LYS A CA 1
ATOM 824 C C . LYS A 1 105 ? -8.498 3.738 19.665 1.00 83.75 105 LYS A C 1
ATOM 826 O O . LYS A 1 105 ? -8.519 4.829 19.082 1.00 83.75 105 LYS A O 1
ATOM 831 N N . PRO A 1 106 ? -9.370 2.751 19.378 1.00 75.44 106 PRO A N 1
ATOM 832 C CA . PRO A 1 106 ? -10.295 2.830 18.244 1.00 75.44 106 PRO A CA 1
ATOM 833 C C . PRO A 1 106 ? -11.276 3.997 18.380 1.00 75.44 106 PRO A C 1
ATOM 835 O O . PRO A 1 106 ? -11.583 4.680 17.416 1.00 75.44 106 PRO A O 1
ATOM 838 N N . THR A 1 107 ? -11.703 4.309 19.608 1.00 71.19 107 THR A N 1
ATOM 839 C CA . THR A 1 107 ? -12.670 5.381 19.903 1.00 71.19 107 THR A CA 1
ATOM 840 C C . THR A 1 107 ? -12.144 6.799 19.662 1.00 71.19 107 THR A C 1
ATOM 842 O O . THR A 1 107 ? -12.923 7.747 19.702 1.00 71.19 107 THR A O 1
ATOM 845 N N . HIS A 1 108 ? -10.833 6.965 19.474 1.00 68.38 108 HIS A N 1
ATOM 846 C CA . HIS A 1 108 ? -10.185 8.263 19.259 1.00 68.38 108 HIS A CA 1
ATOM 847 C C . HIS A 1 108 ? -9.603 8.420 17.855 1.00 68.38 108 HIS A C 1
ATOM 849 O O .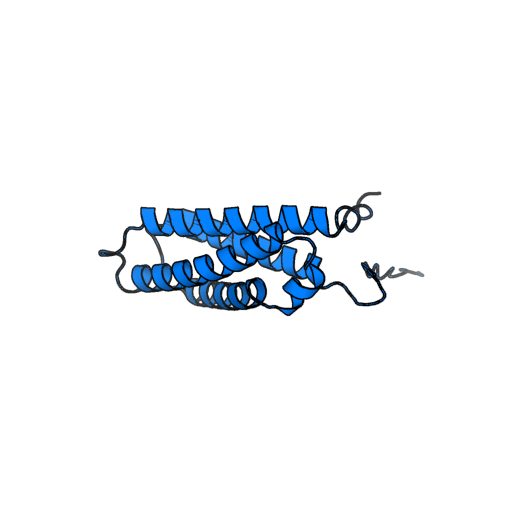 HIS A 1 108 ? -9.107 9.498 17.531 1.00 68.38 108 HIS A O 1
ATOM 855 N N . THR A 1 109 ? -9.634 7.358 17.053 1.00 75.56 109 THR A N 1
ATOM 856 C CA . THR A 1 109 ? -9.009 7.329 15.735 1.00 75.56 109 THR A CA 1
ATOM 857 C C . THR A 1 109 ? -10.095 7.136 14.690 1.00 75.56 109 THR A C 1
ATOM 859 O O . THR A 1 109 ? -10.945 6.261 14.825 1.00 75.56 109 THR A O 1
ATOM 862 N N . ASP A 1 110 ? -10.085 7.976 13.663 1.00 87.81 110 ASP A N 1
ATOM 863 C CA . ASP A 1 110 ? -11.101 7.964 12.618 1.00 87.81 110 ASP A CA 1
ATOM 864 C C . ASP A 1 110 ? -10.930 6.740 11.701 1.00 87.81 110 ASP A C 1
ATOM 866 O O . ASP A 1 110 ? -9.928 6.602 10.993 1.00 87.81 110 ASP A O 1
ATOM 870 N N . ALA A 1 111 ? -11.915 5.838 11.741 1.00 89.69 111 ALA A N 1
ATOM 871 C CA . ALA A 1 111 ? -11.943 4.625 10.932 1.00 89.69 111 ALA A CA 1
ATOM 872 C C . ALA A 1 111 ? -12.035 4.938 9.434 1.00 89.69 111 ALA A C 1
ATOM 874 O O . ALA A 1 111 ? -11.424 4.229 8.635 1.00 89.69 111 ALA A O 1
ATOM 875 N N . GLU A 1 112 ? -12.750 6.001 9.049 1.00 91.12 112 GLU A N 1
ATOM 876 C CA . GLU A 1 112 ? -12.873 6.415 7.648 1.00 91.12 112 GLU A CA 1
ATOM 877 C C . GLU A 1 112 ? -11.523 6.897 7.120 1.00 91.12 112 GLU A C 1
ATOM 879 O O . GLU A 1 112 ? -11.097 6.489 6.039 1.00 91.12 112 GLU A O 1
ATOM 884 N N . CYS A 1 113 ? -10.804 7.686 7.923 1.00 93.00 113 CYS A N 1
ATOM 885 C CA . CYS A 1 113 ? -9.451 8.134 7.608 1.00 93.00 113 CYS A CA 1
ATOM 886 C C . CYS A 1 113 ? -8.479 6.953 7.440 1.00 93.00 113 CYS A C 1
ATOM 888 O O . CYS A 1 113 ? -7.791 6.869 6.423 1.00 93.00 113 CYS A O 1
ATOM 890 N N . LEU A 1 114 ? -8.462 5.992 8.374 1.00 93.06 114 LEU A N 1
ATOM 891 C CA . LEU A 1 114 ? -7.608 4.802 8.246 1.00 93.06 114 LEU A CA 1
ATOM 892 C C . LEU A 1 114 ? -7.977 3.967 7.011 1.00 93.06 114 LEU A C 1
ATOM 894 O O . LEU A 1 114 ? -7.098 3.517 6.276 1.00 93.06 114 LEU A O 1
ATOM 898 N N . SER A 1 115 ? -9.274 3.789 6.760 1.00 93.25 115 SER A N 1
ATOM 899 C CA . SER A 1 115 ? -9.774 3.070 5.588 1.00 93.25 115 SER A CA 1
ATOM 900 C C . SER A 1 115 ? -9.339 3.764 4.291 1.00 93.25 115 SER A C 1
ATOM 902 O O . SER A 1 115 ? -8.890 3.106 3.354 1.00 93.25 115 SER A O 1
ATOM 904 N N . TYR A 1 116 ? -9.370 5.099 4.248 1.00 95.00 116 TYR A N 1
ATOM 905 C CA . TYR A 1 116 ? -8.843 5.884 3.131 1.00 95.00 116 TYR A CA 1
ATOM 906 C C . TYR A 1 116 ? -7.330 5.701 2.943 1.00 95.00 116 TYR A C 1
ATOM 908 O O . TYR A 1 116 ? -6.889 5.464 1.818 1.00 95.00 116 TYR A O 1
ATOM 916 N N . MET A 1 117 ? -6.535 5.757 4.018 1.00 95.31 117 MET A N 1
ATOM 917 C CA . MET A 1 117 ? -5.079 5.561 3.945 1.00 95.31 117 MET A CA 1
ATOM 918 C C . MET A 1 117 ? -4.713 4.173 3.404 1.00 95.31 117 MET A C 1
ATOM 920 O O . MET A 1 117 ? -3.854 4.063 2.528 1.00 95.31 117 MET A O 1
ATOM 924 N N . LEU A 1 118 ? -5.398 3.122 3.873 1.00 95.25 118 LEU A N 1
ATOM 925 C CA . LEU A 1 118 ? -5.219 1.754 3.377 1.00 95.25 118 LEU A CA 1
ATOM 926 C C . LEU A 1 118 ? -5.517 1.662 1.875 1.00 95.25 118 LEU A C 1
ATOM 928 O O . LEU A 1 118 ? -4.689 1.139 1.126 1.00 95.25 118 LEU A O 1
ATOM 932 N N . ARG A 1 119 ? -6.654 2.221 1.429 1.00 95.12 119 ARG A N 1
ATOM 933 C CA . ARG A 1 119 ? -7.044 2.238 0.008 1.00 95.12 119 ARG A CA 1
ATOM 934 C C . ARG A 1 119 ? -6.054 2.995 -0.862 1.00 95.12 119 ARG A C 1
ATOM 936 O O . ARG A 1 119 ? -5.607 2.471 -1.880 1.00 95.12 119 ARG A O 1
ATOM 943 N N . ALA A 1 120 ? -5.643 4.184 -0.429 1.00 94.50 120 ALA A N 1
ATOM 944 C CA . ALA A 1 120 ? -4.656 4.983 -1.145 1.00 94.50 120 ALA A CA 1
ATOM 945 C C . ALA A 1 120 ? -3.329 4.225 -1.329 1.00 94.50 120 ALA A C 1
ATOM 947 O O . ALA A 1 120 ? -2.755 4.254 -2.421 1.00 94.50 120 ALA A O 1
ATOM 948 N N . LEU A 1 121 ? -2.879 3.514 -0.290 1.00 95.25 121 LEU A N 1
ATOM 949 C CA . LEU A 1 121 ? -1.642 2.742 -0.312 1.00 95.25 121 LEU A CA 1
ATOM 950 C C . LEU A 1 121 ? -1.700 1.567 -1.294 1.00 95.25 121 LEU A C 1
ATOM 952 O O . LEU A 1 121 ? -0.844 1.466 -2.175 1.00 95.25 121 LEU A O 1
ATOM 956 N N . PHE A 1 122 ? -2.688 0.674 -1.171 1.00 94.00 122 PHE A N 1
ATOM 957 C CA . PHE A 1 122 ? -2.722 -0.509 -2.037 1.00 94.00 122 PHE A CA 1
ATOM 958 C C . PHE A 1 122 ? -3.027 -0.148 -3.496 1.00 94.00 122 PHE A C 1
ATOM 960 O O . PHE A 1 122 ? -2.488 -0.779 -4.408 1.00 94.00 122 PHE A O 1
ATOM 967 N N . ASP A 1 123 ? -3.826 0.895 -3.746 1.00 92.88 123 ASP A N 1
ATOM 968 C CA . ASP A 1 123 ? -4.078 1.371 -5.107 1.00 92.88 123 ASP A CA 1
ATOM 969 C C . ASP A 1 123 ? -2.826 2.010 -5.713 1.00 92.88 123 ASP A C 1
ATOM 971 O O . ASP A 1 123 ? -2.531 1.792 -6.891 1.00 92.88 123 ASP A O 1
ATOM 975 N N . GLY A 1 124 ? -2.066 2.770 -4.915 1.00 90.81 124 GLY A N 1
ATOM 976 C CA . GLY A 1 124 ? -0.746 3.286 -5.292 1.00 90.81 124 GLY A CA 1
ATOM 977 C C . GLY A 1 124 ? 0.196 2.165 -5.710 1.00 90.81 124 GLY A C 1
ATOM 978 O O . GLY A 1 124 ? 0.681 2.148 -6.847 1.00 90.81 124 GLY A O 1
ATOM 979 N N . ARG A 1 125 ? 0.328 1.153 -4.851 1.00 92.69 125 ARG A N 1
ATOM 980 C CA . ARG A 1 125 ? 1.220 0.016 -5.076 1.00 92.69 125 ARG A CA 1
ATOM 981 C C . ARG A 1 125 ? 0.844 -0.814 -6.300 1.00 92.69 125 ARG A C 1
ATOM 983 O O . ARG A 1 125 ? 1.720 -1.185 -7.082 1.00 92.69 125 ARG A O 1
ATOM 990 N N . ARG A 1 126 ? -0.448 -1.070 -6.531 1.00 92.81 126 ARG A N 1
ATOM 991 C CA . ARG A 1 126 ? -0.933 -1.760 -7.745 1.00 92.81 126 ARG A CA 1
ATOM 992 C C . ARG A 1 126 ? -0.569 -0.998 -9.016 1.00 92.81 126 ARG A C 1
ATOM 994 O O . ARG A 1 126 ? -0.103 -1.611 -9.979 1.00 92.81 126 ARG A O 1
ATOM 1001 N N . ARG A 1 127 ? -0.738 0.331 -9.023 1.00 90.50 127 ARG A N 1
ATOM 1002 C CA . ARG A 1 127 ? -0.337 1.176 -10.162 1.00 90.50 127 ARG A CA 1
ATOM 1003 C C . ARG A 1 127 ? 1.172 1.146 -10.380 1.00 90.50 127 ARG A C 1
ATOM 1005 O O . ARG A 1 127 ? 1.604 0.989 -11.519 1.00 90.50 127 ARG A O 1
ATOM 1012 N N . ALA A 1 128 ? 1.963 1.235 -9.314 1.00 87.56 128 ALA A N 1
ATOM 1013 C CA . ALA A 1 128 ? 3.417 1.156 -9.404 1.00 87.56 128 ALA A CA 1
ATOM 1014 C C . ALA A 1 128 ? 3.881 -0.192 -9.984 1.00 87.56 128 ALA A C 1
ATOM 1016 O O . ALA A 1 128 ? 4.702 -0.209 -10.894 1.00 87.56 128 ALA A O 1
ATOM 1017 N N . ILE A 1 129 ? 3.288 -1.312 -9.554 1.00 87.94 129 ILE A N 1
ATOM 1018 C CA . ILE A 1 129 ? 3.558 -2.643 -10.131 1.00 87.94 129 ILE A CA 1
ATOM 1019 C C . ILE A 1 129 ? 3.211 -2.688 -11.624 1.00 87.94 129 ILE A C 1
ATOM 1021 O O . ILE A 1 129 ? 3.971 -3.247 -12.412 1.00 87.94 129 ILE A O 1
ATOM 1025 N N . ALA A 1 130 ? 2.087 -2.100 -12.040 1.00 87.19 130 ALA A N 1
ATOM 1026 C CA . ALA A 1 130 ? 1.721 -2.049 -13.456 1.00 87.19 130 ALA A CA 1
ATOM 1027 C C . ALA A 1 130 ? 2.755 -1.268 -14.287 1.00 87.19 130 ALA A C 1
ATOM 1029 O O . ALA A 1 130 ? 3.170 -1.738 -15.345 1.00 87.19 130 ALA A O 1
ATOM 1030 N N . ILE A 1 131 ? 3.219 -0.119 -13.783 1.00 82.69 131 ILE A N 1
ATOM 1031 C CA . ILE A 1 131 ? 4.280 0.682 -14.416 1.00 82.69 131 ILE A CA 1
ATOM 1032 C C . ILE A 1 131 ? 5.590 -0.114 -14.482 1.00 82.69 131 ILE A C 1
ATOM 1034 O O . ILE A 1 131 ? 6.216 -0.178 -15.538 1.00 82.69 131 ILE A O 1
ATOM 1038 N N . GLU A 1 132 ? 5.982 -0.761 -13.383 1.00 82.81 132 GLU A N 1
ATOM 1039 C CA . GLU A 1 132 ? 7.176 -1.609 -13.301 1.00 82.81 132 GLU A CA 1
ATOM 1040 C C . GLU A 1 132 ? 7.139 -2.743 -14.330 1.00 82.81 132 GLU A C 1
ATOM 1042 O O . GLU A 1 132 ? 8.106 -2.949 -15.060 1.00 82.81 132 GLU A O 1
ATOM 1047 N N . ARG A 1 133 ? 6.009 -3.451 -14.443 1.00 83.94 133 ARG A N 1
ATOM 1048 C CA . ARG A 1 133 ? 5.826 -4.540 -15.416 1.00 83.94 133 ARG A CA 1
ATOM 1049 C C . ARG A 1 133 ? 5.952 -4.063 -16.857 1.00 83.94 133 ARG A C 1
ATOM 1051 O O . ARG A 1 133 ? 6.621 -4.728 -17.646 1.00 83.94 133 ARG A O 1
ATOM 1058 N N . LEU A 1 134 ? 5.335 -2.924 -17.185 1.00 80.12 134 LEU A N 1
ATOM 1059 C CA . LEU A 1 134 ? 5.440 -2.310 -18.513 1.00 80.12 134 LEU A CA 1
ATOM 1060 C C . LEU A 1 134 ? 6.886 -1.936 -18.834 1.00 80.12 134 LEU A C 1
ATOM 1062 O O . LEU A 1 134 ? 7.368 -2.195 -19.932 1.00 80.12 134 LEU A O 1
ATOM 1066 N N . ALA A 1 135 ? 7.584 -1.349 -17.866 1.00 75.81 135 ALA A N 1
ATOM 1067 C CA . ALA A 1 135 ? 8.931 -0.849 -18.068 1.00 75.81 135 ALA A CA 1
ATOM 1068 C C . ALA A 1 135 ? 9.992 -1.956 -18.156 1.00 75.81 135 ALA A C 1
ATOM 1070 O O . ALA A 1 135 ? 10.980 -1.805 -18.870 1.00 75.81 135 ALA A O 1
ATOM 1071 N N . LEU A 1 136 ? 9.781 -3.072 -17.456 1.00 73.62 136 LEU A N 1
ATOM 1072 C CA . LEU A 1 136 ? 10.674 -4.232 -17.474 1.00 73.62 136 LEU A CA 1
ATOM 1073 C C . LEU A 1 136 ? 10.402 -5.191 -18.642 1.00 73.62 136 LEU A C 1
ATOM 1075 O O . LEU A 1 136 ? 11.095 -6.198 -18.762 1.00 73.62 136 LEU A O 1
ATOM 1079 N N . GLY A 1 137 ? 9.385 -4.932 -19.474 1.00 67.38 137 GLY A N 1
ATOM 1080 C CA . GLY A 1 137 ? 8.994 -5.847 -20.553 1.00 67.38 137 GLY A CA 1
ATOM 1081 C C . GLY A 1 137 ? 8.538 -7.222 -20.047 1.00 67.38 137 GLY A C 1
ATOM 1082 O O . GLY A 1 137 ? 8.523 -8.187 -20.801 1.00 67.38 137 GLY A O 1
ATOM 1083 N N . CYS A 1 138 ? 8.145 -7.326 -18.772 1.00 61.66 138 CYS A N 1
ATOM 1084 C CA . CYS A 1 138 ? 7.694 -8.575 -18.147 1.00 61.66 138 CYS A CA 1
ATOM 1085 C C . CYS A 1 138 ? 6.259 -8.968 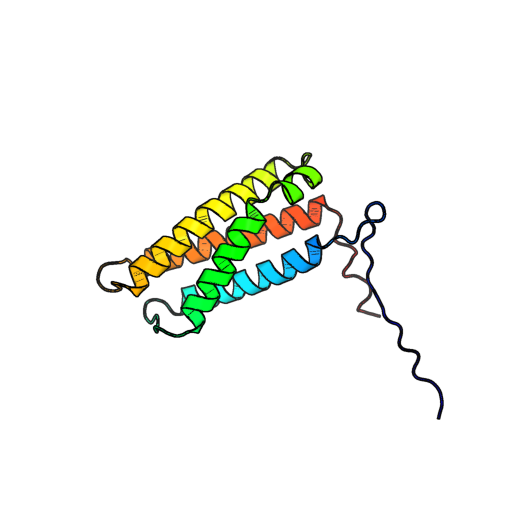-18.551 1.00 61.66 138 CYS A C 1
ATOM 1087 O O . CYS A 1 138 ? 5.643 -9.801 -17.887 1.00 61.66 138 CYS A O 1
ATOM 1089 N N . SER A 1 139 ? 5.700 -8.383 -19.618 1.00 50.72 139 SER A N 1
ATOM 1090 C CA . SER A 1 139 ? 4.394 -8.781 -20.160 1.00 50.72 139 SER A CA 1
ATOM 1091 C C . SER A 1 139 ? 4.385 -10.222 -20.680 1.00 50.72 139 SER A C 1
ATOM 1093 O O . SER A 1 139 ? 3.333 -10.856 -20.676 1.00 50.72 139 SER A O 1
ATOM 1095 N N . ASP A 1 140 ? 5.548 -10.759 -21.061 1.00 45.03 140 ASP A N 1
ATOM 1096 C CA . ASP A 1 140 ? 5.647 -12.031 -21.787 1.00 45.03 140 ASP A CA 1
ATOM 1097 C C . ASP A 1 140 ? 5.979 -13.248 -20.905 1.00 45.03 140 ASP A C 1
ATOM 1099 O O . ASP A 1 140 ? 5.928 -14.383 -21.376 1.00 45.03 140 ASP A O 1
ATOM 1103 N N . CYS A 1 141 ? 6.220 -13.069 -19.600 1.00 46.19 141 CYS A N 1
ATOM 1104 C CA . CYS A 1 141 ? 6.448 -14.190 -18.673 1.00 46.19 141 CYS A CA 1
ATOM 1105 C C . CYS A 1 141 ? 5.161 -14.979 -18.348 1.00 46.19 141 CYS A C 1
ATOM 1107 O O . CYS A 1 141 ? 5.220 -15.988 -17.653 1.00 46.19 141 CYS A O 1
ATOM 1109 N N . GLN A 1 142 ? 3.993 -14.504 -18.800 1.00 42.81 142 GLN A N 1
ATOM 1110 C CA . GLN A 1 142 ? 2.676 -15.079 -18.484 1.00 42.81 142 GLN A CA 1
ATOM 1111 C C . GLN A 1 142 ? 2.045 -15.872 -19.647 1.00 42.81 142 GLN A C 1
ATOM 1113 O O . GLN A 1 142 ? 1.034 -16.540 -19.442 1.00 42.81 142 GLN A O 1
ATOM 1118 N N . SER A 1 143 ? 2.629 -15.852 -20.853 1.00 39.31 143 SER A N 1
ATOM 1119 C CA . SER A 1 143 ? 1.959 -16.323 -22.083 1.00 39.31 143 SER A CA 1
ATOM 1120 C C . SER A 1 143 ? 2.158 -17.798 -22.468 1.00 39.31 143 SER A C 1
ATOM 1122 O O . SER A 1 143 ? 1.833 -18.158 -23.592 1.00 39.31 143 SER A O 1
ATOM 1124 N N . SER A 1 144 ? 2.641 -18.691 -21.593 1.00 38.97 144 SER A N 1
ATOM 1125 C CA . SER A 1 144 ? 2.712 -20.131 -21.943 1.00 38.97 144 SER A CA 1
ATOM 1126 C C . SER A 1 144 ? 1.991 -21.089 -20.987 1.00 38.97 144 SER A C 1
ATOM 1128 O O . SER A 1 144 ? 2.239 -22.292 -21.028 1.00 38.97 144 SER A O 1
ATOM 1130 N N . ALA A 1 145 ? 1.082 -20.590 -20.143 1.00 38.97 145 ALA A N 1
ATOM 1131 C CA . ALA A 1 145 ? 0.209 -21.446 -19.328 1.00 38.97 145 ALA A CA 1
ATOM 1132 C C . ALA A 1 145 ? -1.152 -21.756 -19.988 1.00 38.97 145 ALA A C 1
ATOM 1134 O O . ALA A 1 145 ? -1.993 -22.415 -19.379 1.00 38.97 145 ALA A O 1
ATOM 1135 N N . THR A 1 146 ? -1.377 -21.309 -21.223 1.00 42.22 146 THR A N 1
ATOM 1136 C CA . THR A 1 146 ? -2.576 -21.636 -22.002 1.00 42.22 146 THR A CA 1
ATOM 1137 C C . THR A 1 146 ? -2.191 -21.980 -23.434 1.00 42.22 146 THR A C 1
ATOM 1139 O O . THR A 1 146 ? -2.180 -21.096 -24.285 1.00 42.22 146 THR A O 1
ATOM 1142 N N . ASP A 1 147 ? -1.822 -23.242 -23.649 1.00 36.53 147 ASP A N 1
ATOM 1143 C CA . ASP A 1 147 ? -2.238 -24.075 -24.790 1.00 36.53 147 ASP A CA 1
ATOM 1144 C C . ASP A 1 147 ? -1.968 -25.560 -24.481 1.00 36.53 147 ASP A C 1
ATOM 1146 O O . ASP A 1 147 ? -0.855 -25.885 -24.003 1.00 36.53 147 ASP A O 1
#

Foldseek 3Di:
DDDPPPPPPPLQPDPPPDRDCLVVLLVLLLVLLVVLLVVLVCPPVDDPDPVLVVSLVSLLVQLCVLQDCVVCVVCVVPVVLNVLSPVLSVLSVVLSVLSVVCVVCVPVHDSVVSSVSSVVNSVSSVVSSVSVCVVSVVPPSPPPPPD

=== Feature glossary ===
Reading guide. The protein is described through the following features:

Foldseek 3Di. A 3Di character summarizes, for each residue, the relative orientation of the Cα frame of its nearest spatial neighbor. Because it encodes fold topology rather than chemistry, 3Di alignments detect remote structural similarity that sequence alignment misses.

Contact-map, Ramachandran, and PAE plots. Plot images: a contact map (which residues are close in 3D, as an N×N binary image), a Ramachandran scatter (backbone torsion angles, revealing secondary-structure composition at a glance), and — for AlphaFold structures — a PAE heatmap (pairwise prediction confidence).

Radius of gyration, Cα contacts, bounding box. Radius of gyration (Rg) is the root-mean-square distance of Cα atoms from their centroid — a single number for overall size and compactness. A globular domain of N residues has Rg ≈ 2.2·N^0.38 Å; an extended or disordered chain has a much larger Rg. The Cα contact count is the number of residue pairs whose Cα atoms are within 8 Å and are more than four positions apart in sequence — a standard proxy for tertiary packing density. The bounding box is the smallest axis-aligned box enclosing all Cα atoms.

Secondary structure (8-state, DSSP). Eight-state secondary structure (DSSP): H is the canonical α-helix, G the tighter 3₁₀-helix, I the wider π-helix; E/B are β-structure, T and S are turns and bends, and '-' is everything else. DSSP derives these from the pattern of main-chain N–H···O=C hydrogen bonds, not from the sequence.

B-factor. B-factor (Debye–Waller factor) reflects atomic displacement in the crystal lattice. It is an experimental observable (units Å²), not a prediction; low values mean the atom is pinned down, high values mean it moves or is heterogeneous across the crystal.

pLDDT. pLDDT is the predicted lDDT-Cα score: AlphaFold's confidence that the local environment of each residue (all inter-atomic distances within 15 Å) is correctly placed. It is a per-residue number between 0 and 100, with higher meaning more reliable.

Nearest PDB structures. Nearest PDB neighbors are the top structural matches found by Foldseek when searching this structure against the entire Protein Data Bank. Each hit reports a TM-score (0 to 1; >0.5 almost always implies the same fold) and an E-value. These are *structural* homologs — they may share no detectable sequence similarity.

Solvent-accessible surface area. Accessible surface area quantifies burial. A residue with SASA near zero is packed into the hydrophobic core; one with SASA >100 Å² sits on the surface. Computed here via the Shrake–Rupley numerical algorithm with a 1.4 Å probe.

Rendered structure images. Structure images are PyMOL renders from six orthogonal camera directions. Cartoon representation draws helices as coils and strands as arrows; sticks shows the backbone as bonds; surface shows the solvent-excluded envelope. Rainbow coloring maps sequence position to hue (blue→red, N→C); chain coloring assigns a distinct color per polypeptide.

Backbone torsions (φ/ψ). φ (phi) and ψ (psi) are the two rotatable backbone dihedrals per residue: φ is the C(i-1)–N–Cα–C torsion, ψ is the N–Cα–C–N(i+1) torsion, both in degrees on (−180°, 180°]. α-helical residues cluster near (−60°, −45°); β-strand residues near (−120°, +130°). A Ramachandran plot is simply a scatter of (φ, ψ) for every residue.

Predicted aligned error. Predicted Aligned Error (PAE) is an AlphaFold confidence matrix: entry (i, j) is the expected error in the position of residue j, in ångströms, when the prediction is superimposed on the true structure at residue i. Low PAE within a block of residues means that block is internally rigid and well-predicted; high PAE between two blocks means their relative placement is uncertain even if each block individually is confident.

mmCIF coordinates. Structure coordinates are given as an mmCIF _atom_site loop: one row per atom with element, residue name, chain id, sequence number, and x/y/z position in Å. Only the four main-chain atoms per residue are included here; side chains are omitted to keep the record compact.

InterPro / GO / CATH / organism. Database cross-references. InterPro integrates a dozen domain/family signature databases into unified entries with residue-range hits. GO terms attach function/process/location labels with evidence codes. CATH codes position the fold in a four-level structural taxonomy. Organism is the NCBI-taxonomy species name.

Secondary structure (3-state, P-SEA). SS3 is a coarse helix/strand/coil call (letters a/b/c) made by the P-SEA algorithm from inter-Cα distances and dihedrals. It is less detailed than DSSP but needs only Cα positions.

Sequence. Sequence gives the chain of amino acids in standard one-letter code (A=alanine, C=cysteine, …, Y=tyrosine), read N→C. It is the only feature that is directly encoded by the gene; all structural features are derived from the folded form of this sequence.